Protein AF-A0A7X2MR12-F1 (afdb_monomer_lite)

Sequence (50 aa):
LLIEQKGQLPLPGDVIDITPLHFQIIEATDYRIDLVRVTKDKPHDEDEEG

Foldseek 3Di:
DQPPDDNFDDDQQDWDDDPQKIWGQHDDDRPGGDDIDIDGDDPPPPDDDD

Organism: Enterobacter agglomerans (NCBI:txid549)

pLDDT: mean 79.85, std 17.17, range [41.56, 96.75]

Radius of gyration: 14.88 Å; chains: 1; bounding box: 46×18×34 Å

Structure (mmCIF, N/CA/C/O backbone):
data_AF-A0A7X2MR12-F1
#
_entry.id   AF-A0A7X2MR12-F1
#
loop_
_atom_site.group_PDB
_atom_site.id
_atom_site.type_symbol
_atom_site.label_ato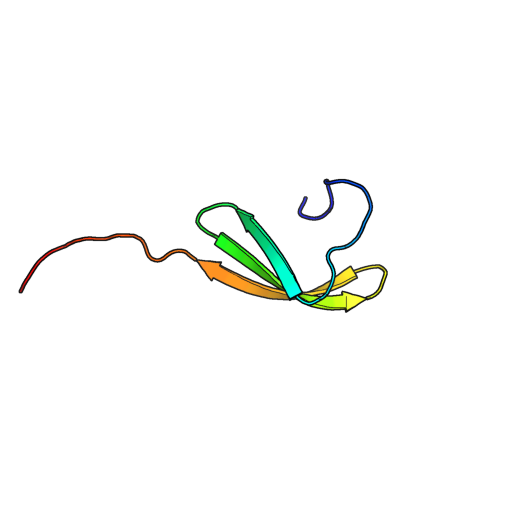m_id
_atom_site.label_alt_id
_atom_site.label_comp_id
_atom_site.label_asym_id
_atom_site.label_entity_id
_atom_site.label_seq_id
_atom_site.pdbx_PDB_ins_code
_atom_site.Cartn_x
_atom_site.Cartn_y
_atom_site.Cartn_z
_atom_site.occupancy
_atom_site.B_iso_or_equiv
_atom_site.auth_seq_id
_atom_site.auth_comp_id
_atom_site.auth_asym_id
_atom_site.auth_atom_id
_atom_site.pdbx_PDB_model_num
ATOM 1 N N . LEU A 1 1 ? -6.730 7.482 -7.436 1.00 54.91 1 LEU A N 1
ATOM 2 C CA . LEU A 1 1 ? -6.056 7.158 -6.145 1.00 54.91 1 LEU A CA 1
ATOM 3 C C . LEU A 1 1 ? -5.902 5.635 -6.024 1.00 54.91 1 LEU A C 1
ATOM 5 O O . LEU A 1 1 ? -6.693 4.940 -6.641 1.00 54.91 1 LEU A O 1
ATOM 9 N N . LEU A 1 2 ? -4.978 5.099 -5.207 1.00 55.12 2 LEU A N 1
ATOM 10 C CA . LEU A 1 2 ? -4.886 3.644 -4.911 1.00 55.12 2 LEU A CA 1
ATOM 11 C C . LEU A 1 2 ? -6.171 3.058 -4.268 1.00 55.12 2 LEU A C 1
ATOM 13 O O . LEU A 1 2 ? -6.304 1.848 -4.154 1.00 55.12 2 LEU A O 1
ATOM 17 N N . ILE A 1 3 ? -7.126 3.914 -3.881 1.00 53.22 3 ILE A N 1
ATOM 18 C CA . ILE A 1 3 ? -8.401 3.570 -3.232 1.00 53.22 3 ILE A CA 1
ATOM 19 C C . ILE A 1 3 ? -9.595 3.975 -4.123 1.00 53.22 3 ILE A C 1
ATOM 21 O O . ILE A 1 3 ? -10.568 4.558 -3.661 1.00 53.22 3 ILE A O 1
ATOM 25 N N . GLU A 1 4 ? -9.527 3.713 -5.430 1.00 51.97 4 GLU A N 1
ATOM 26 C CA . GLU A 1 4 ? -10.663 3.916 -6.351 1.00 51.97 4 GLU A CA 1
ATOM 27 C C . GLU A 1 4 ? -10.958 2.672 -7.190 1.00 51.97 4 GLU A C 1
ATOM 29 O O . GLU A 1 4 ? -11.208 2.728 -8.393 1.00 51.97 4 GLU A O 1
ATOM 34 N N . GLN A 1 5 ? -10.990 1.510 -6.544 1.00 51.47 5 GLN A N 1
ATOM 35 C CA . GLN A 1 5 ? -11.639 0.348 -7.131 1.00 51.47 5 GLN A CA 1
ATOM 36 C C . GLN A 1 5 ? -12.370 -0.442 -6.035 1.00 51.47 5 GLN A C 1
ATOM 38 O O . GLN A 1 5 ? -11.771 -1.150 -5.240 1.00 51.47 5 GLN A O 1
ATOM 43 N N . LYS A 1 6 ? -13.702 -0.301 -6.011 1.00 53.44 6 LYS A N 1
ATOM 44 C CA . LYS A 1 6 ? -14.663 -1.195 -5.331 1.00 53.44 6 LYS A CA 1
ATOM 45 C C . LYS A 1 6 ? -14.748 -1.201 -3.794 1.00 53.44 6 LYS A C 1
ATOM 47 O O . LYS A 1 6 ? -15.285 -2.154 -3.246 1.00 53.44 6 LYS A O 1
ATOM 52 N N . GLY A 1 7 ? -14.334 -0.143 -3.095 1.00 61.19 7 GLY A N 1
ATOM 53 C CA . GLY A 1 7 ? -14.755 0.088 -1.698 1.00 61.19 7 GLY A CA 1
ATOM 54 C C . GLY A 1 7 ? -14.339 -0.980 -0.675 1.00 61.19 7 GLY A C 1
ATOM 55 O O . GLY A 1 7 ? -14.860 -0.984 0.437 1.00 61.19 7 GLY A O 1
ATOM 56 N N . GLN A 1 8 ? -13.414 -1.869 -1.034 1.00 69.69 8 GLN A N 1
ATOM 57 C CA . GLN A 1 8 ? -12.778 -2.817 -0.129 1.00 69.69 8 GLN A CA 1
ATOM 58 C C . GLN A 1 8 ? -11.286 -2.518 -0.099 1.00 69.69 8 GLN A C 1
ATOM 60 O O . GLN A 1 8 ? -10.673 -2.295 -1.144 1.00 69.69 8 GLN A O 1
ATOM 65 N N . LEU A 1 9 ? -10.727 -2.467 1.109 1.00 79.25 9 LEU A N 1
ATOM 66 C CA . LEU A 1 9 ? -9.295 -2.306 1.280 1.00 79.25 9 LEU A CA 1
ATOM 67 C C . LEU A 1 9 ? -8.570 -3.598 0.880 1.00 79.25 9 LEU A C 1
ATOM 69 O O . LEU A 1 9 ? -9.025 -4.676 1.265 1.00 79.25 9 LEU A O 1
ATOM 73 N N . PRO A 1 10 ? -7.448 -3.487 0.150 1.00 84.25 10 PRO A N 1
AT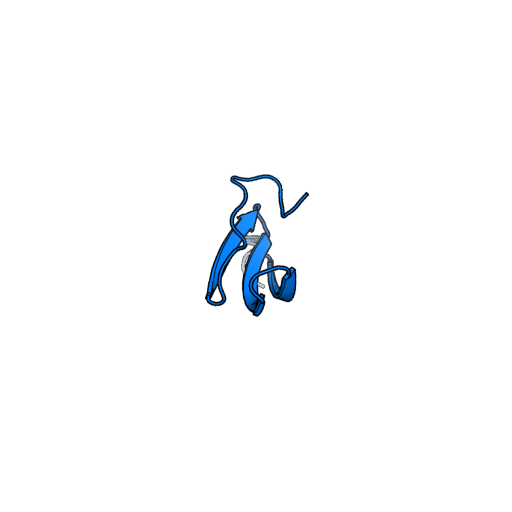OM 74 C CA . PRO A 1 10 ? -6.542 -4.602 -0.079 1.00 84.25 10 PRO A CA 1
ATOM 75 C C . PRO A 1 10 ? -6.086 -5.229 1.241 1.00 84.25 10 PRO A C 1
ATOM 77 O O . PRO A 1 10 ? -5.771 -4.515 2.199 1.00 84.25 10 PRO A O 1
ATOM 80 N N . LEU A 1 11 ? -6.031 -6.555 1.279 1.00 89.94 11 LEU A N 1
ATOM 81 C CA . LEU A 1 11 ? -5.575 -7.317 2.435 1.00 89.94 11 LEU A CA 1
ATOM 82 C C . LEU A 1 11 ? -4.049 -7.496 2.407 1.00 89.94 11 LEU A C 1
ATOM 84 O O . LEU A 1 11 ? -3.441 -7.486 1.333 1.00 89.94 11 LEU A O 1
ATOM 88 N N . PRO A 1 12 ? -3.401 -7.712 3.567 1.00 93.88 12 PRO A N 1
ATOM 89 C CA . PRO A 1 12 ? -2.010 -8.151 3.607 1.00 93.88 12 PRO A CA 1
ATOM 90 C C . PRO A 1 12 ? -1.789 -9.393 2.733 1.00 93.88 12 PRO A C 1
ATOM 92 O O . PRO A 1 12 ? -2.463 -10.409 2.896 1.00 93.88 12 PRO A O 1
ATOM 95 N N . GLY A 1 13 ? -0.831 -9.304 1.812 1.00 92.94 13 GLY A N 1
ATOM 96 C CA . GLY A 1 13 ? -0.543 -10.325 0.805 1.00 92.94 13 GLY A CA 1
ATOM 97 C C . GLY A 1 13 ? -1.054 -9.992 -0.598 1.00 92.94 13 GLY A C 1
ATOM 98 O O . GLY A 1 13 ? -0.502 -10.531 -1.557 1.00 92.94 13 GLY A O 1
ATOM 99 N N . ASP A 1 14 ? -2.023 -9.082 -0.736 1.00 93.19 14 ASP A N 1
ATOM 100 C CA . ASP A 1 14 ? -2.501 -8.642 -2.046 1.00 93.19 14 ASP A CA 1
ATOM 101 C C . ASP A 1 14 ? -1.390 -7.935 -2.830 1.00 93.19 14 ASP A C 1
ATOM 103 O O . ASP A 1 14 ? -0.552 -7.212 -2.272 1.00 93.19 14 ASP A O 1
ATOM 107 N N . VAL A 1 15 ? -1.410 -8.133 -4.148 1.00 92.62 15 VAL A N 1
ATOM 108 C CA . VAL A 1 15 ? -0.509 -7.474 -5.095 1.00 92.62 15 VAL A CA 1
ATOM 109 C C . VAL A 1 15 ? -1.343 -6.664 -6.078 1.00 92.62 15 VAL A C 1
ATOM 111 O O . VAL A 1 15 ? -2.284 -7.175 -6.683 1.00 92.62 15 VAL A O 1
ATOM 114 N N . ILE A 1 16 ? -0.997 -5.387 -6.211 1.00 91.38 16 ILE 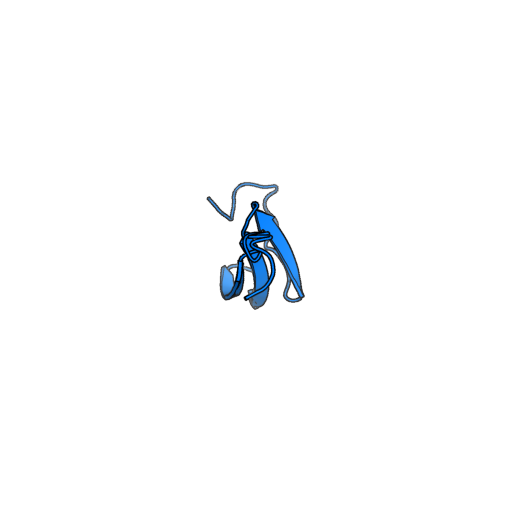A N 1
ATOM 115 C CA . ILE A 1 16 ? -1.588 -4.469 -7.179 1.00 91.38 16 ILE A CA 1
ATOM 116 C C . ILE A 1 16 ? -0.522 -4.148 -8.217 1.00 91.38 16 ILE A C 1
ATOM 118 O O . ILE A 1 16 ? 0.502 -3.537 -7.903 1.00 91.38 16 ILE A O 1
ATOM 122 N N . ASP A 1 17 ? -0.784 -4.546 -9.455 1.00 90.81 17 ASP A N 1
ATOM 123 C CA . ASP A 1 17 ? 0.131 -4.350 -10.571 1.00 90.81 17 A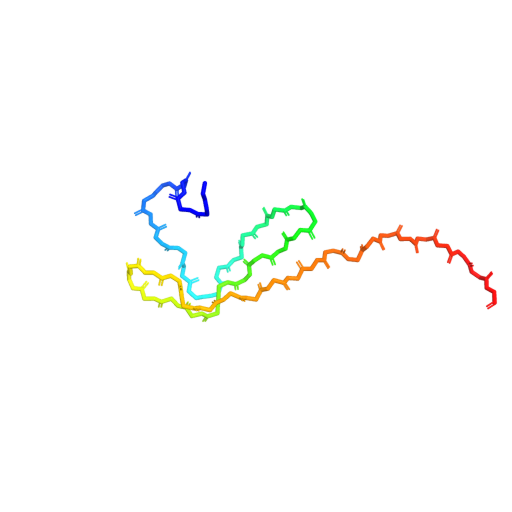SP A CA 1
ATOM 124 C C . ASP A 1 17 ? -0.221 -3.076 -11.340 1.00 90.81 17 ASP A C 1
ATOM 126 O O . ASP A 1 17 ? -1.324 -2.914 -11.865 1.00 90.81 17 ASP A O 1
ATOM 130 N N . ILE A 1 18 ? 0.741 -2.159 -11.411 1.00 89.50 18 ILE A N 1
ATOM 131 C CA . ILE A 1 18 ? 0.683 -0.948 -12.227 1.00 89.50 18 ILE A CA 1
ATOM 132 C C . ILE A 1 18 ? 2.015 -0.854 -12.959 1.00 89.50 18 ILE A C 1
ATOM 134 O O . ILE A 1 18 ? 2.937 -0.189 -12.491 1.00 89.50 18 ILE A O 1
ATOM 138 N N . THR A 1 19 ? 2.126 -1.544 -14.093 1.00 85.31 19 THR A N 1
ATOM 139 C CA . THR A 1 19 ? 3.368 -1.660 -14.869 1.00 85.31 19 THR A CA 1
ATOM 140 C C . THR A 1 19 ? 4.077 -0.306 -15.026 1.00 85.31 19 THR A C 1
ATOM 142 O O . THR A 1 19 ? 3.437 0.675 -15.417 1.00 85.31 19 THR A O 1
ATOM 145 N N . PRO A 1 20 ? 5.392 -0.220 -14.741 1.00 92.50 20 PRO A N 1
ATOM 146 C CA . PRO A 1 20 ? 6.326 -1.304 -14.396 1.00 92.50 20 PRO A CA 1
ATOM 147 C C . PRO A 1 20 ? 6.460 -1.549 -12.882 1.00 92.50 20 PRO A C 1
ATOM 149 O O . PRO A 1 20 ? 7.522 -1.939 -12.416 1.00 92.50 20 PRO A O 1
ATOM 152 N N . LEU A 1 21 ? 5.466 -1.192 -12.073 1.00 94.00 21 LEU A N 1
ATOM 153 C CA . LEU A 1 21 ? 5.519 -1.271 -10.616 1.00 94.00 21 LEU A CA 1
ATOM 154 C C . LEU A 1 21 ? 4.567 -2.343 -10.088 1.00 94.00 21 LEU A C 1
ATOM 156 O O . LEU A 1 21 ? 3.422 -2.446 -10.521 1.00 94.00 21 LEU A O 1
ATOM 160 N N . HIS A 1 22 ? 5.024 -3.061 -9.072 1.00 93.19 22 HIS A N 1
ATOM 161 C CA . HIS A 1 22 ? 4.217 -3.988 -8.292 1.00 93.19 22 HIS A CA 1
ATOM 162 C C . HIS A 1 22 ? 4.148 -3.482 -6.861 1.00 93.19 22 HIS A C 1
ATOM 164 O O . HIS A 1 22 ? 5.176 -3.194 -6.240 1.00 93.19 22 HIS A O 1
ATOM 170 N N . PHE A 1 23 ? 2.934 -3.380 -6.338 1.00 94.69 23 PHE A N 1
ATOM 171 C CA . PHE A 1 23 ? 2.663 -2.926 -4.983 1.00 94.69 23 PHE A CA 1
ATOM 172 C C . PHE A 1 23 ? 2.137 -4.106 -4.176 1.00 94.69 23 PHE A C 1
ATOM 174 O O . PHE A 1 23 ? 0.995 -4.516 -4.349 1.00 94.69 23 PHE A O 1
ATOM 181 N N . GLN A 1 24 ? 2.968 -4.651 -3.292 1.00 95.50 24 GLN A N 1
ATOM 182 C CA . GLN A 1 24 ? 2.572 -5.708 -2.370 1.00 95.50 24 GLN A CA 1
ATOM 183 C C . GLN A 1 24 ? 2.175 -5.101 -1.025 1.00 95.50 24 GLN A C 1
ATOM 185 O O . GLN A 1 24 ? 2.973 -4.407 -0.387 1.00 95.50 24 GLN A O 1
ATOM 190 N N . ILE A 1 25 ? 0.963 -5.396 -0.569 1.00 95.19 25 ILE A N 1
ATOM 191 C CA . ILE A 1 25 ? 0.477 -4.977 0.744 1.00 95.19 25 ILE A CA 1
ATOM 192 C C . ILE A 1 25 ? 1.121 -5.864 1.804 1.00 95.19 25 ILE A C 1
ATOM 194 O O . ILE A 1 25 ? 0.936 -7.080 1.797 1.00 95.19 25 ILE A O 1
ATOM 198 N N . ILE A 1 26 ? 1.900 -5.268 2.704 1.00 96.75 26 ILE A N 1
ATOM 199 C CA . ILE A 1 26 ? 2.570 -6.001 3.785 1.00 96.75 26 ILE A CA 1
ATOM 200 C C . ILE A 1 26 ? 1.740 -5.910 5.063 1.00 96.75 26 ILE A C 1
ATOM 202 O O . ILE A 1 26 ? 1.535 -6.921 5.727 1.00 96.75 26 ILE A O 1
ATOM 206 N N . GLU A 1 27 ? 1.223 -4.719 5.376 1.00 95.12 27 GLU A N 1
ATOM 207 C CA . GLU A 1 27 ? 0.396 -4.477 6.561 1.00 95.12 27 GLU A CA 1
ATOM 208 C C . GLU A 1 27 ? -0.743 -3.512 6.233 1.00 95.12 27 GLU A C 1
ATOM 210 O O . GLU A 1 27 ? -0.543 -2.471 5.596 1.00 95.12 27 GLU A O 1
ATOM 215 N N . ALA A 1 28 ? -1.943 -3.859 6.691 1.00 91.50 28 ALA A N 1
ATOM 216 C CA . ALA A 1 28 ? -3.136 -3.038 6.593 1.00 91.50 28 ALA A CA 1
ATOM 217 C C . ALA A 1 28 ? -4.052 -3.303 7.792 1.00 91.50 28 ALA A C 1
ATOM 219 O O . ALA A 1 28 ? -4.094 -4.404 8.340 1.00 91.50 28 ALA A O 1
ATOM 220 N N . THR A 1 29 ? -4.805 -2.276 8.164 1.00 87.38 29 THR A N 1
ATOM 221 C CA . THR A 1 29 ? -5.979 -2.384 9.034 1.00 87.38 29 THR A CA 1
ATOM 222 C C . THR A 1 29 ? -7.238 -2.479 8.179 1.00 87.38 29 THR A C 1
ATOM 224 O O . THR A 1 29 ? -7.196 -2.270 6.966 1.00 87.38 29 THR A O 1
ATOM 227 N N . ASP A 1 30 ? -8.387 -2.630 8.830 1.00 83.88 30 ASP A N 1
ATOM 228 C CA . ASP A 1 30 ? -9.697 -2.594 8.173 1.00 83.88 30 ASP A CA 1
ATOM 229 C C . ASP A 1 30 ? -10.007 -1.255 7.467 1.00 83.88 30 ASP A C 1
ATOM 231 O O . ASP A 1 30 ? -11.001 -1.159 6.748 1.00 83.88 30 ASP A O 1
ATOM 235 N N . TYR A 1 31 ? -9.192 -0.208 7.673 1.00 82.81 31 TYR A N 1
ATOM 236 C CA . TYR A 1 31 ? -9.464 1.145 7.168 1.00 82.81 31 TYR A CA 1
ATOM 237 C C . TYR A 1 31 ? -8.303 1.820 6.421 1.00 82.81 31 TYR A C 1
ATOM 239 O O . TYR A 1 31 ? -8.506 2.824 5.736 1.00 82.81 31 TYR A O 1
ATOM 247 N N . ARG A 1 32 ? -7.070 1.325 6.549 1.00 86.62 32 ARG A N 1
ATOM 248 C CA . ARG A 1 32 ? -5.897 1.926 5.895 1.00 86.62 32 ARG A CA 1
ATOM 249 C C . ARG A 1 32 ? -4.798 0.905 5.662 1.00 86.62 32 ARG A C 1
ATOM 251 O O . ARG A 1 32 ? -4.667 -0.047 6.425 1.00 86.62 32 ARG A O 1
ATOM 258 N N . ILE A 1 33 ? -3.970 1.181 4.665 1.00 90.44 33 ILE A N 1
ATOM 259 C CA . ILE A 1 33 ? -2.720 0.466 4.432 1.00 90.44 33 ILE A CA 1
ATOM 260 C C . ILE A 1 33 ? -1.626 1.146 5.260 1.00 90.44 33 ILE A C 1
ATOM 262 O O . ILE A 1 33 ? -1.462 2.363 5.166 1.00 90.44 33 ILE A O 1
ATOM 266 N N . ASP A 1 34 ? -0.895 0.371 6.056 1.00 93.56 34 ASP A N 1
ATOM 267 C CA . ASP A 1 34 ? 0.203 0.870 6.889 1.00 93.56 34 ASP A CA 1
ATOM 268 C C . ASP A 1 34 ? 1.562 0.676 6.199 1.00 93.56 34 ASP A C 1
ATOM 270 O O . ASP A 1 34 ? 2.416 1.562 6.259 1.00 93.56 34 ASP A O 1
ATOM 274 N N . LEU A 1 35 ? 1.753 -0.450 5.497 1.00 95.06 35 LEU A N 1
ATOM 275 C CA . LEU A 1 35 ? 3.015 -0.778 4.835 1.00 95.06 35 LEU A CA 1
ATOM 276 C C . LEU A 1 35 ? 2.806 -1.428 3.465 1.00 95.06 35 LEU A C 1
ATOM 278 O O . LEU A 1 35 ? 2.099 -2.428 3.322 1.00 95.06 35 LEU A O 1
ATOM 282 N N . VAL A 1 36 ? 3.514 -0.895 2.470 1.00 95.56 36 VAL A N 1
ATOM 283 C CA . VAL A 1 36 ? 3.560 -1.418 1.100 1.00 95.56 36 VAL A CA 1
ATOM 284 C C . VAL A 1 36 ? 5.007 -1.648 0.698 1.00 95.56 36 VAL A C 1
ATOM 286 O O . VAL A 1 36 ? 5.868 -0.793 0.910 1.00 95.56 36 VAL A O 1
ATOM 289 N N . ARG A 1 37 ? 5.270 -2.789 0.067 1.00 95.88 37 ARG A N 1
ATOM 290 C CA . ARG A 1 37 ? 6.506 -3.029 -0.672 1.00 95.88 37 ARG A CA 1
ATOM 291 C C . ARG A 1 37 ? 6.275 -2.681 -2.134 1.00 95.88 37 ARG A C 1
ATOM 293 O O . ARG A 1 37 ? 5.347 -3.196 -2.747 1.00 95.88 37 ARG A O 1
ATOM 300 N N . VAL A 1 38 ? 7.148 -1.847 -2.689 1.00 95.19 38 VAL A N 1
ATOM 301 C CA . VAL A 1 38 ? 7.127 -1.495 -4.111 1.00 95.19 38 VAL A CA 1
ATOM 302 C C . VAL A 1 38 ? 8.330 -2.126 -4.792 1.00 95.19 38 VAL A C 1
ATOM 304 O O . VAL A 1 38 ? 9.466 -1.894 -4.377 1.00 95.19 38 VAL A O 1
ATOM 307 N N . THR A 1 39 ? 8.091 -2.911 -5.834 1.00 94.69 39 THR A N 1
ATOM 308 C CA . THR A 1 39 ? 9.140 -3.395 -6.737 1.00 94.69 39 THR A CA 1
ATOM 309 C C . THR A 1 39 ? 8.904 -2.828 -8.124 1.00 94.69 39 THR A C 1
ATOM 311 O O . THR A 1 39 ? 7.763 -2.623 -8.527 1.00 94.69 39 THR A O 1
ATOM 314 N N . LYS A 1 40 ? 9.983 -2.545 -8.851 1.00 93.19 40 LYS A N 1
ATOM 315 C CA . LYS A 1 40 ? 9.918 -2.146 -10.254 1.00 93.19 40 LYS A CA 1
ATOM 316 C C . LYS A 1 40 ? 10.406 -3.313 -11.097 1.00 93.19 40 LYS A C 1
ATOM 318 O O . LYS A 1 40 ? 11.442 -3.890 -10.757 1.00 93.19 40 LYS A O 1
ATOM 323 N N . ASP A 1 41 ? 9.701 -3.619 -12.176 1.00 88.50 41 ASP A N 1
ATO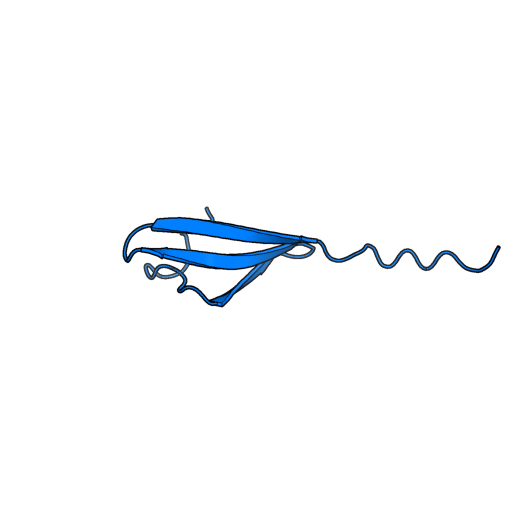M 324 C CA . ASP A 1 41 ? 10.232 -4.450 -13.243 1.00 88.50 41 ASP A CA 1
ATOM 325 C C . ASP A 1 41 ? 11.602 -3.900 -13.627 1.00 88.50 41 ASP A C 1
ATOM 327 O O . ASP A 1 41 ? 11.776 -2.697 -13.872 1.00 88.50 41 ASP A O 1
ATOM 331 N N . LYS A 1 42 ? 12.605 -4.778 -13.636 1.00 80.50 42 LYS A N 1
ATOM 332 C CA . LYS A 1 42 ? 13.875 -4.404 -14.245 1.00 80.50 42 LYS A CA 1
ATOM 333 C C . LYS A 1 42 ? 13.564 -4.061 -15.702 1.00 80.50 42 LYS A C 1
ATOM 335 O O . LYS A 1 42 ? 12.866 -4.851 -16.341 1.00 80.50 42 LYS A O 1
ATOM 340 N N . PRO A 1 43 ? 14.030 -2.913 -16.226 1.00 69.38 43 PRO A N 1
ATOM 341 C CA . PRO A 1 43 ? 14.033 -2.750 -17.666 1.00 69.38 43 PRO A CA 1
ATOM 342 C C . PRO A 1 43 ? 14.756 -3.970 -18.230 1.00 69.38 43 PRO A C 1
ATOM 344 O O . PRO A 1 43 ? 15.813 -4.367 -17.729 1.00 69.38 43 PRO A O 1
ATOM 347 N N . HIS A 1 44 ? 14.120 -4.612 -19.201 1.00 62.22 44 HIS A N 1
ATOM 348 C CA . HIS A 1 44 ? 14.757 -5.613 -20.035 1.00 62.22 44 HIS A CA 1
ATOM 349 C C . HIS A 1 44 ? 15.727 -4.863 -20.949 1.00 62.22 44 HIS A C 1
ATOM 351 O O . HIS A 1 44 ? 15.493 -4.742 -22.143 1.00 62.22 44 HIS A O 1
ATOM 357 N N . ASP A 1 45 ? 16.763 -4.263 -20.362 1.00 60.34 45 ASP A N 1
ATOM 358 C CA . ASP A 1 45 ? 17.943 -3.858 -21.106 1.00 60.34 45 ASP A CA 1
ATOM 359 C C . ASP A 1 45 ? 18.723 -5.158 -21.321 1.00 60.34 45 ASP A C 1
ATOM 361 O O . ASP A 1 45 ? 19.612 -5.540 -20.558 1.00 60.34 45 ASP A O 1
ATOM 365 N N . GLU A 1 46 ? 18.272 -5.904 -22.329 1.00 56.81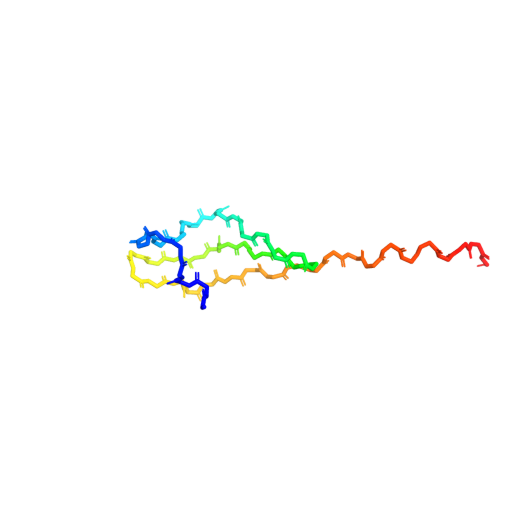 46 GLU A N 1
ATOM 366 C CA . GLU A 1 46 ? 19.176 -6.671 -23.172 1.00 56.81 46 GLU A CA 1
ATOM 367 C C . GLU A 1 46 ? 20.156 -5.671 -23.783 1.00 56.81 46 GLU A C 1
ATOM 369 O O . GLU A 1 46 ? 19.912 -5.146 -24.861 1.00 56.81 46 GLU A O 1
ATOM 374 N N . ASP A 1 47 ? 21.244 -5.390 -23.076 1.00 53.47 47 ASP A N 1
ATOM 375 C CA . ASP A 1 47 ? 22.490 -5.030 -23.733 1.00 53.47 47 ASP A CA 1
ATOM 376 C C . ASP A 1 47 ? 23.509 -6.125 -23.413 1.00 53.47 47 ASP A C 1
ATOM 378 O O . ASP A 1 47 ? 23.873 -6.396 -22.264 1.00 53.47 47 ASP A O 1
ATOM 382 N N . GLU A 1 48 ? 23.841 -6.810 -24.501 1.00 53.19 48 GLU A N 1
ATOM 383 C CA . GLU A 1 48 ? 24.763 -7.916 -24.694 1.00 53.19 48 GLU A CA 1
ATOM 384 C C . GLU A 1 48 ? 26.178 -7.656 -24.145 1.00 53.19 48 GLU A C 1
ATOM 386 O O . GLU A 1 48 ? 26.665 -6.533 -24.095 1.00 53.19 48 GLU A O 1
ATOM 391 N N . GLU A 1 49 ? 26.830 -8.763 -23.783 1.00 49.97 49 GLU A N 1
ATOM 392 C CA . GLU A 1 49 ? 28.267 -9.061 -23.895 1.00 49.97 49 GLU A CA 1
ATOM 393 C C . GLU A 1 49 ? 29.289 -7.898 -23.926 1.00 49.97 49 GLU A C 1
ATOM 395 O O . GLU A 1 49 ? 29.454 -7.192 -24.922 1.00 49.97 49 GLU A O 1
ATOM 400 N N . GLY A 1 50 ? 30.115 -7.836 -22.871 1.00 41.56 50 GLY A N 1
ATOM 401 C CA . GLY A 1 50 ? 31.414 -7.153 -22.839 1.00 41.56 50 GLY A CA 1
ATOM 402 C C . GLY A 1 50 ? 32.326 -7.712 -21.756 1.00 41.56 50 GLY A C 1
ATOM 403 O O . GLY A 1 50 ? 31.964 -7.569 -20.567 1.00 41.56 50 GLY A O 1
#

Secondary structure (DSSP, 8-state):
-TT-STT-PPPTT-EEEETTEEEEEEEE-SS-EEEEEEEEPPP-------

InterPro domains:
  IPR005170 Transporter-associated domain [PF03471] (1-41)
  IPR016169 FAD-binding, type PCMH, subdomain 2 [G3DSA:3.30.465.10] (1-49)
  IPR036318 FAD-binding, type PCMH-like superfamily [SSF56176] (1-48)